Protein AF-A0A5E4D7L6-F1 (afdb_monomer_lite)

Secondary structure (DSSP, 8-state):
------EEE-S-----TTSPP---EEEPTT-TT--EEEEE--TTS--EEEEEEETTEE-SPPPTT--TT---

InterPro domains:
  IPR007110 Immunoglobulin-like domain [PS50835] (5-42)
  IPR013106 Immunoglobulin V-set domain [PF07686] (9-71)
  IPR013783 Immunoglobulin-like fold [G3DSA:2.60.40.10] (1-72)
  IPR036179 Immunoglobulin-like domain superfamily [SSF48726] (5-72)
  IPR050150 Immunoglobulin Variable Light Chain [PTHR23267] (3-72)

Foldseek 3Di:
DDDDKDKDKDPDWDDPPPDDTDIDIDIDPPPQPDKDWDWDDDVPDDTFTAFIAHPVFTDDDGGPPRDPSDGD

Structure (mmCIF, N/CA/C/O backbone):
data_AF-A0A5E4D7L6-F1
#
_entry.id   AF-A0A5E4D7L6-F1
#
loop_
_atom_site.group_PDB
_atom_site.id
_atom_site.type_symbol
_atom_site.label_atom_id
_atom_site.label_alt_id
_atom_site.label_comp_id
_atom_site.label_asym_id
_atom_site.label_entity_id
_atom_site.label_seq_id
_atom_site.pdbx_PDB_ins_code
_atom_site.Cartn_x
_atom_site.Cartn_y
_atom_site.Cartn_z
_atom_site.occupancy
_atom_site.B_iso_or_equiv
_atom_site.auth_seq_id
_atom_site.auth_comp_id
_atom_site.auth_asym_id
_atom_site.auth_atom_id
_atom_site.pdbx_PDB_model_num
ATOM 1 N N . SER A 1 1 ? 26.611 -7.626 -8.086 1.00 60.41 1 SER A N 1
ATOM 2 C CA . SER A 1 1 ? 25.480 -7.803 -7.158 1.00 60.41 1 SER A CA 1
ATOM 3 C C . SER A 1 1 ? 24.335 -6.953 -7.672 1.00 60.41 1 SER A C 1
ATOM 5 O O . SER A 1 1 ? 24.527 -5.749 -7.785 1.00 60.41 1 SER A O 1
ATOM 7 N N . LEU A 1 2 ? 23.219 -7.553 -8.091 1.00 72.12 2 LEU A N 1
ATOM 8 C CA . LEU A 1 2 ? 22.003 -6.799 -8.408 1.00 72.12 2 LEU A CA 1
ATOM 9 C C . LEU A 1 2 ? 21.236 -6.645 -7.093 1.00 72.12 2 LEU A C 1
ATOM 11 O O . LEU A 1 2 ? 20.967 -7.651 -6.437 1.00 72.12 2 LEU A O 1
ATOM 15 N N . SER A 1 3 ? 20.959 -5.411 -6.667 1.00 83.69 3 SER A N 1
ATOM 16 C CA . SER A 1 3 ? 20.099 -5.198 -5.501 1.00 83.69 3 SER A CA 1
ATOM 17 C C . SER A 1 3 ? 18.657 -5.595 -5.843 1.00 83.69 3 SER A C 1
ATOM 19 O O . SER A 1 3 ? 18.301 -5.724 -7.015 1.00 83.69 3 SER A O 1
ATOM 21 N N . GLN A 1 4 ? 17.841 -5.851 -4.822 1.00 89.69 4 GLN A N 1
ATOM 22 C CA . GLN A 1 4 ? 16.405 -6.079 -4.981 1.00 89.69 4 GLN A CA 1
ATOM 23 C C . GLN A 1 4 ? 15.631 -4.837 -4.524 1.00 89.69 4 GLN A C 1
ATOM 25 O O . GLN A 1 4 ? 16.092 -4.151 -3.604 1.00 89.69 4 GLN A O 1
ATOM 30 N N . PRO A 1 5 ? 14.466 -4.545 -5.129 1.00 91.06 5 PRO A N 1
ATOM 31 C CA . PRO A 1 5 ? 13.597 -3.483 -4.652 1.00 91.06 5 PRO A CA 1
ATOM 32 C C . PRO A 1 5 ? 13.071 -3.819 -3.255 1.00 91.06 5 PRO A C 1
ATOM 34 O O . PRO A 1 5 ? 12.607 -4.931 -3.004 1.00 91.06 5 PRO A O 1
ATOM 37 N N . VAL A 1 6 ? 13.108 -2.841 -2.356 1.00 94.06 6 VAL A N 1
ATOM 38 C CA . VAL A 1 6 ? 12.554 -2.953 -1.003 1.00 94.06 6 VAL A CA 1
ATOM 39 C C . VAL A 1 6 ? 11.450 -1.922 -0.833 1.00 94.06 6 VAL A C 1
ATOM 41 O O . VAL A 1 6 ? 11.625 -0.759 -1.198 1.00 94.06 6 VAL A O 1
ATOM 44 N N . MET A 1 7 ? 10.325 -2.353 -0.263 1.00 93.44 7 MET A N 1
ATOM 45 C CA . MET A 1 7 ? 9.215 -1.480 0.101 1.00 93.44 7 MET A CA 1
ATOM 46 C C . MET A 1 7 ? 9.197 -1.256 1.613 1.00 93.44 7 MET A C 1
ATOM 48 O O . MET A 1 7 ? 9.119 -2.214 2.380 1.00 93.44 7 MET A O 1
ATOM 52 N N . THR A 1 8 ? 9.211 0.004 2.037 1.00 94.81 8 THR A N 1
ATOM 53 C CA . THR A 1 8 ? 9.115 0.385 3.451 1.00 94.81 8 THR A CA 1
ATOM 54 C C . THR A 1 8 ? 7.809 1.124 3.691 1.00 94.81 8 THR A C 1
ATOM 56 O O . THR A 1 8 ? 7.576 2.163 3.078 1.00 94.81 8 THR A O 1
ATOM 59 N N . GLN A 1 9 ? 6.972 0.619 4.598 1.00 94.38 9 GLN A N 1
ATOM 60 C CA . GLN A 1 9 ? 5.694 1.230 4.967 1.00 94.38 9 GLN A CA 1
ATOM 61 C C . GLN A 1 9 ? 5.676 1.615 6.452 1.00 94.38 9 GLN A C 1
ATOM 63 O O . GLN A 1 9 ? 6.322 0.966 7.276 1.00 94.38 9 GLN A O 1
ATOM 68 N N . SER A 1 10 ? 4.924 2.659 6.811 1.00 94.25 10 SER A N 1
ATOM 69 C CA . SER A 1 10 ? 4.610 2.947 8.217 1.00 94.25 10 SER A CA 1
ATOM 70 C C . SER A 1 10 ? 3.887 1.756 8.874 1.00 94.25 10 SER A C 1
ATOM 72 O O . SER A 1 10 ? 2.949 1.230 8.279 1.00 94.25 10 SER A O 1
ATOM 74 N N . PRO A 1 11 ? 4.258 1.350 10.104 1.00 93.88 11 PRO A N 1
ATOM 75 C CA . PRO A 1 11 ? 3.682 0.167 10.754 1.00 93.88 11 PRO A CA 1
ATOM 76 C C . PRO A 1 11 ? 2.201 0.336 11.116 1.00 93.88 11 PRO A C 1
ATOM 78 O O . PRO A 1 11 ? 1.467 -0.644 11.207 1.00 93.88 11 PRO A O 1
ATOM 81 N N . SER A 1 12 ? 1.751 1.572 11.335 1.00 94.81 12 SER A N 1
ATOM 82 C CA . SER A 1 12 ? 0.349 1.902 11.564 1.00 94.81 12 SER A CA 1
ATOM 83 C C . SER A 1 12 ? 0.069 3.368 11.227 1.00 94.81 12 SER A C 1
ATOM 85 O O . SER A 1 12 ? 0.980 4.193 11.140 1.00 94.81 12 SER A O 1
ATOM 87 N N . ALA A 1 13 ? -1.211 3.685 11.042 1.00 95.38 13 ALA A N 1
ATOM 88 C CA . ALA A 1 13 ? -1.728 5.045 10.992 1.00 95.38 13 ALA A CA 1
ATOM 89 C C . ALA A 1 13 ? -3.127 5.067 11.615 1.00 95.38 13 ALA A C 1
ATOM 91 O O . ALA A 1 13 ? -3.902 4.125 11.439 1.00 95.38 13 ALA A O 1
ATOM 92 N N . SER A 1 14 ? -3.454 6.159 12.301 1.00 95.81 14 SER A N 1
ATOM 93 C CA . SER A 1 14 ? -4.758 6.381 12.926 1.00 95.81 14 SER A CA 1
ATOM 94 C C . SER A 1 14 ? -5.210 7.811 12.667 1.00 95.81 14 SER A C 1
ATOM 96 O O . SER A 1 14 ? -4.386 8.715 12.539 1.00 95.81 14 SER A O 1
ATOM 98 N N . ALA A 1 15 ? -6.520 8.017 12.600 1.00 96.56 15 ALA A N 1
ATOM 99 C CA . ALA A 1 15 ? -7.126 9.330 12.435 1.00 96.56 15 ALA A CA 1
ATOM 100 C C . ALA A 1 15 ? -8.483 9.369 13.146 1.00 96.56 15 ALA A C 1
ATOM 102 O O . ALA A 1 15 ? -9.122 8.331 13.335 1.00 96.56 15 ALA A O 1
ATOM 103 N N . SER A 1 16 ? -8.925 10.565 13.531 1.00 97.94 16 SER A N 1
ATOM 104 C CA . SER A 1 16 ? -10.273 10.777 14.067 1.00 97.94 16 SER A CA 1
ATOM 105 C C . SER A 1 16 ? -11.341 10.512 13.003 1.00 97.94 16 SER A C 1
ATOM 107 O O . SER A 1 16 ? -11.077 10.588 11.801 1.00 97.94 16 SER A O 1
ATOM 109 N N . LEU A 1 17 ? -12.574 10.239 13.435 1.00 96.81 17 LEU A N 1
ATOM 110 C CA . LEU A 1 17 ? -13.696 10.022 12.522 1.00 96.81 17 LEU A CA 1
ATOM 111 C C . LEU A 1 17 ? -13.863 11.214 11.560 1.00 96.81 17 LEU A C 1
ATOM 113 O O . LEU A 1 17 ? -13.852 12.370 11.978 1.00 96.81 17 LEU A O 1
ATOM 117 N N . GLY A 1 18 ? -13.997 10.919 10.265 1.00 95.81 18 GLY A N 1
ATOM 118 C CA . GLY A 1 18 ? -14.114 11.922 9.200 1.00 95.81 18 GLY A CA 1
ATOM 119 C C . GLY A 1 18 ? -12.787 12.537 8.737 1.00 95.81 18 GLY A C 1
ATOM 120 O O . GLY A 1 18 ? -12.785 13.276 7.758 1.00 95.81 18 GLY A O 1
ATOM 121 N N . GLN A 1 19 ? -11.665 12.229 9.394 1.00 97.25 19 GLN A N 1
ATOM 122 C CA . GLN A 1 19 ? -10.333 12.677 8.980 1.00 97.25 19 GLN A CA 1
ATOM 123 C C . GLN A 1 19 ? -9.634 11.642 8.089 1.00 97.25 19 GLN A C 1
ATOM 125 O O . GLN A 1 19 ? -10.005 10.468 8.040 1.00 97.25 19 GLN A O 1
ATOM 130 N N . THR A 1 20 ? -8.593 12.085 7.380 1.00 96.25 20 THR A N 1
ATOM 131 C CA . THR A 1 20 ? -7.797 11.222 6.496 1.00 96.25 20 THR A CA 1
ATOM 132 C C . THR A 1 20 ? -6.678 10.539 7.276 1.00 96.25 20 THR A C 1
ATOM 134 O O . THR A 1 20 ? -5.824 11.207 7.855 1.00 96.25 20 THR A O 1
ATOM 137 N N . ALA A 1 21 ? -6.641 9.206 7.246 1.00 95.38 21 ALA A N 1
ATOM 138 C CA . ALA A 1 21 ? -5.467 8.445 7.661 1.00 95.38 21 ALA A CA 1
ATOM 139 C C . ALA A 1 21 ? -4.495 8.325 6.479 1.00 95.38 21 ALA A C 1
ATOM 141 O O . ALA A 1 21 ? -4.891 7.922 5.385 1.00 95.38 21 ALA A O 1
ATOM 142 N N . LYS A 1 22 ? -3.220 8.663 6.696 1.00 95.00 22 LYS A N 1
ATOM 143 C CA . LYS A 1 22 ? -2.175 8.601 5.668 1.00 95.00 22 LYS A CA 1
ATOM 144 C C . LYS A 1 22 ? -1.192 7.477 5.981 1.00 95.00 22 LYS A C 1
ATOM 146 O O . LYS A 1 22 ? -0.514 7.522 7.002 1.00 95.00 22 LYS A O 1
ATOM 151 N N . LEU A 1 23 ? -1.087 6.505 5.078 1.00 93.94 23 LEU A N 1
ATOM 152 C CA . LEU A 1 23 ? -0.034 5.491 5.093 1.00 93.94 23 LEU A CA 1
ATOM 153 C C . LEU A 1 23 ? 1.081 5.931 4.144 1.00 93.94 23 LEU A C 1
ATOM 155 O O . LEU A 1 23 ? 0.823 6.215 2.976 1.00 93.94 23 LEU A O 1
ATOM 159 N N . ALA A 1 24 ? 2.313 6.005 4.643 1.00 92.81 24 ALA A N 1
ATOM 160 C CA . ALA A 1 24 ? 3.478 6.279 3.811 1.00 92.81 24 ALA A CA 1
ATOM 161 C C . ALA A 1 24 ? 4.100 4.962 3.346 1.00 92.81 24 ALA A C 1
ATOM 163 O O . ALA A 1 24 ? 4.219 4.025 4.134 1.00 92.81 24 ALA A O 1
ATOM 164 N N . CYS A 1 25 ? 4.496 4.911 2.077 1.00 91.62 25 CYS A N 1
ATOM 165 C CA . CYS A 1 25 ? 5.156 3.772 1.462 1.00 91.62 25 CYS A CA 1
ATOM 166 C C . CYS A 1 25 ? 6.288 4.284 0.571 1.00 91.62 25 CYS A C 1
ATOM 168 O O . CYS A 1 25 ? 6.059 5.153 -0.269 1.00 91.62 25 CYS A O 1
ATOM 170 N N . THR A 1 26 ? 7.493 3.755 0.756 1.00 92.38 26 THR A N 1
ATOM 171 C CA . THR A 1 26 ? 8.696 4.186 0.043 1.00 92.38 26 THR A CA 1
ATOM 172 C C . THR A 1 26 ? 9.332 2.989 -0.640 1.00 92.38 26 THR A C 1
ATOM 174 O O . THR A 1 26 ? 9.682 2.012 0.022 1.00 92.38 26 THR A O 1
ATOM 177 N N . LEU A 1 27 ? 9.510 3.086 -1.955 1.00 92.50 27 LEU A N 1
ATOM 178 C CA . LEU A 1 27 ? 10.325 2.156 -2.726 1.00 92.50 27 LEU A CA 1
ATOM 179 C C . LEU A 1 27 ? 11.795 2.580 -2.634 1.00 92.50 27 LEU A C 1
ATOM 181 O O . LEU A 1 27 ? 12.109 3.769 -2.724 1.00 92.50 27 LEU A O 1
ATOM 185 N N . SER A 1 28 ? 12.696 1.618 -2.450 1.00 92.81 28 SER A N 1
ATOM 186 C CA . SER A 1 28 ? 14.141 1.856 -2.424 1.00 92.81 28 SER A CA 1
ATOM 187 C C . SER A 1 28 ? 14.624 2.665 -3.635 1.00 92.81 28 SER A C 1
ATOM 189 O O . SER A 1 28 ? 14.101 2.533 -4.745 1.00 92.81 28 SER A O 1
ATOM 191 N N . SER A 1 29 ? 15.654 3.491 -3.437 1.00 89.69 29 SER A N 1
ATOM 192 C CA . SER A 1 29 ? 16.223 4.324 -4.500 1.00 89.69 29 SER A CA 1
ATOM 193 C C . SER A 1 29 ? 16.759 3.487 -5.669 1.00 89.69 29 SER A C 1
ATOM 195 O O . SER A 1 29 ? 17.208 2.356 -5.497 1.00 89.69 29 SER A O 1
ATOM 197 N N . GLY A 1 30 ? 16.695 4.050 -6.880 1.00 88.69 30 GLY A N 1
ATOM 198 C CA . GLY A 1 30 ? 17.138 3.381 -8.111 1.00 88.69 30 GLY A CA 1
ATOM 199 C C . GLY A 1 30 ? 16.066 2.551 -8.831 1.00 88.69 30 GLY A C 1
ATOM 200 O O . GLY A 1 30 ? 16.334 2.057 -9.919 1.00 88.69 30 GLY A O 1
ATOM 201 N N . TYR A 1 31 ? 14.847 2.450 -8.284 1.00 88.62 31 TYR A N 1
ATOM 202 C CA . TYR A 1 31 ? 13.743 1.649 -8.840 1.00 88.62 31 TYR A CA 1
ATOM 203 C C . TYR A 1 31 ? 12.556 2.503 -9.325 1.00 88.62 31 TYR A C 1
ATOM 205 O O . TYR A 1 31 ? 11.401 2.207 -9.042 1.00 88.62 31 TYR A O 1
ATOM 213 N N . ASN A 1 32 ? 12.816 3.588 -10.057 1.00 84.62 32 ASN A N 1
ATOM 214 C CA . ASN A 1 32 ? 11.777 4.560 -10.445 1.00 84.62 32 ASN A CA 1
ATOM 215 C C . ASN A 1 32 ? 10.824 4.102 -11.571 1.00 84.62 32 ASN A C 1
ATOM 217 O O . ASN A 1 32 ? 9.821 4.767 -11.817 1.00 84.62 32 ASN A O 1
ATOM 221 N N . SER A 1 33 ? 11.118 2.989 -12.248 1.00 88.06 33 SER A N 1
ATOM 222 C CA . SER A 1 33 ? 10.308 2.445 -13.346 1.00 88.06 33 SER A CA 1
ATOM 223 C C . SER A 1 33 ? 9.221 1.468 -12.888 1.00 88.06 33 SER A C 1
ATOM 225 O O . SER A 1 33 ? 8.446 0.984 -13.712 1.00 88.06 33 SER A O 1
ATOM 227 N N . TYR A 1 34 ? 9.160 1.163 -11.591 1.00 89.81 34 TYR A N 1
ATOM 228 C CA . TYR A 1 34 ? 8.197 0.224 -11.029 1.00 89.81 34 TYR A CA 1
ATOM 229 C C . TYR A 1 34 ? 6.881 0.914 -10.683 1.00 89.81 34 TYR A C 1
ATOM 231 O O . TYR A 1 34 ? 6.844 2.067 -10.251 1.00 89.81 34 TYR A O 1
ATOM 239 N N . TRP A 1 35 ? 5.796 0.157 -10.813 1.00 91.94 35 TRP A N 1
ATOM 240 C CA . TRP A 1 35 ? 4.521 0.514 -10.211 1.00 91.94 35 TRP A CA 1
ATOM 241 C C . TRP A 1 35 ? 4.387 -0.124 -8.835 1.00 91.94 35 TRP A C 1
ATOM 243 O O . TRP A 1 35 ? 4.884 -1.224 -8.590 1.00 91.94 35 TRP A O 1
ATOM 253 N N . VAL A 1 36 ? 3.688 0.574 -7.949 1.00 93.00 36 VAL A N 1
ATOM 254 C CA . VAL A 1 36 ? 3.412 0.142 -6.585 1.00 93.00 36 VAL A CA 1
ATOM 255 C C . VAL A 1 36 ? 1.939 -0.210 -6.463 1.00 93.00 36 VAL A C 1
ATOM 257 O O . VAL A 1 36 ? 1.072 0.647 -6.631 1.00 93.00 36 VAL A O 1
ATOM 260 N N . ASP A 1 37 ? 1.660 -1.468 -6.142 1.00 94.44 37 ASP A N 1
ATOM 261 C CA . ASP A 1 37 ? 0.302 -1.953 -5.916 1.00 94.44 37 ASP A CA 1
ATOM 262 C C . ASP A 1 37 ? -0.056 -1.894 -4.431 1.00 94.44 37 ASP A C 1
ATOM 264 O O . ASP A 1 37 ? 0.653 -2.427 -3.576 1.00 94.44 37 ASP A O 1
ATOM 268 N N . TRP A 1 38 ? -1.185 -1.258 -4.127 1.00 94.81 38 TRP A N 1
ATOM 269 C CA . TRP A 1 38 ? -1.751 -1.208 -2.786 1.00 94.81 38 TRP A CA 1
ATOM 270 C C . TRP A 1 38 ? -2.808 -2.288 -2.608 1.00 94.81 38 TRP A C 1
ATOM 272 O O . TRP A 1 38 ? -3.718 -2.431 -3.427 1.00 94.81 38 TRP A O 1
ATOM 282 N N . PHE A 1 39 ? -2.725 -2.995 -1.483 1.00 95.12 39 PHE A N 1
ATOM 283 C CA . PHE A 1 39 ? -3.692 -4.008 -1.084 1.00 95.12 39 PHE A CA 1
ATOM 284 C C . PHE A 1 39 ? -4.240 -3.700 0.307 1.00 95.12 39 PHE A C 1
ATOM 286 O O . PHE A 1 39 ? -3.505 -3.295 1.205 1.00 95.12 39 PHE A O 1
ATOM 293 N N . GLN A 1 40 ? -5.537 -3.925 0.494 1.00 94.06 40 GLN A N 1
ATOM 294 C CA . GLN A 1 40 ? -6.187 -3.888 1.796 1.00 94.06 40 GLN A CA 1
ATOM 295 C C . GLN A 1 40 ? -6.497 -5.316 2.234 1.00 94.06 40 GLN A C 1
ATOM 297 O O . GLN A 1 40 ? -7.084 -6.091 1.477 1.00 94.06 40 GLN A O 1
ATOM 302 N N . GLN A 1 41 ? -6.168 -5.642 3.480 1.00 95.44 41 GLN A N 1
ATOM 303 C CA . GLN A 1 41 ? -6.527 -6.913 4.090 1.00 95.44 41 GLN A CA 1
ATOM 304 C C . GLN A 1 41 ? -7.207 -6.671 5.436 1.00 95.44 41 GLN A C 1
ATOM 306 O O . GLN A 1 41 ? -6.633 -6.072 6.341 1.00 95.44 41 GLN A O 1
ATOM 311 N N . SER A 1 42 ? -8.449 -7.132 5.565 1.00 95.00 42 SER A N 1
ATOM 312 C CA . SER A 1 42 ? -9.134 -7.200 6.858 1.00 95.00 42 SER A CA 1
ATOM 313 C C . SER A 1 42 ? -8.770 -8.504 7.577 1.00 95.00 42 SER A C 1
ATOM 315 O O . SER A 1 42 ? -8.497 -9.500 6.900 1.00 95.00 42 SER A O 1
ATOM 317 N N . PRO A 1 43 ? -8.803 -8.545 8.923 1.00 97.44 43 PRO A N 1
ATOM 318 C CA . PRO A 1 43 ? -8.547 -9.773 9.671 1.00 97.44 43 PRO A CA 1
ATOM 319 C C . PRO A 1 43 ? -9.392 -10.948 9.154 1.00 97.44 43 PRO A C 1
ATOM 321 O O . PRO A 1 43 ? -10.606 -10.826 8.989 1.00 97.44 43 PRO A O 1
ATOM 324 N N . GLY A 1 44 ? -8.741 -12.074 8.848 1.00 97.50 44 GLY A N 1
ATOM 325 C CA . GLY A 1 44 ? -9.401 -13.284 8.340 1.00 97.50 44 GLY A CA 1
ATOM 326 C C . GLY A 1 44 ? -9.901 -13.219 6.889 1.00 97.50 44 GLY A C 1
ATOM 327 O O . GLY A 1 44 ? -10.620 -14.120 6.459 1.00 97.50 44 GLY A O 1
ATOM 328 N N . LYS A 1 45 ? -9.558 -12.179 6.119 1.00 96.94 45 LYS A N 1
ATOM 329 C CA . LYS A 1 45 ? -9.899 -12.056 4.690 1.00 96.94 45 LYS A CA 1
ATOM 330 C C . LYS A 1 45 ? -8.649 -12.122 3.814 1.00 96.94 45 LYS A C 1
ATOM 332 O O . LYS A 1 45 ? -7.540 -11.847 4.271 1.00 96.94 45 LYS A O 1
ATOM 337 N N . SER A 1 46 ? -8.831 -12.480 2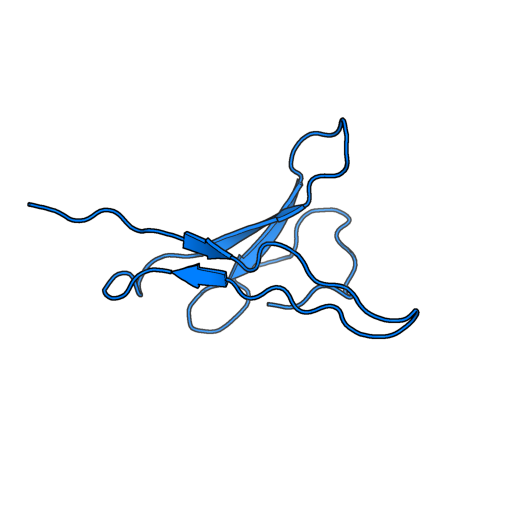.544 1.00 96.44 46 SER A N 1
ATOM 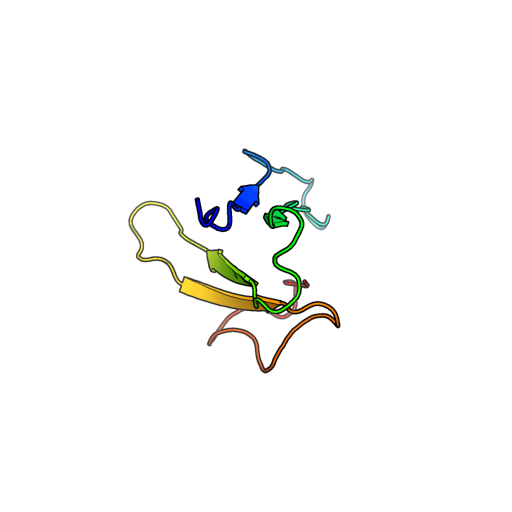338 C CA . SER A 1 46 ? -7.768 -12.396 1.543 1.00 96.44 46 SER A CA 1
ATOM 339 C C . SER A 1 46 ? -7.423 -10.931 1.234 1.00 96.44 46 SER A C 1
ATOM 341 O O . SER A 1 46 ? -8.298 -10.063 1.350 1.00 96.44 46 SER A O 1
ATOM 343 N N . PRO A 1 47 ? -6.182 -10.636 0.810 1.00 97.06 47 PRO A N 1
ATOM 344 C CA . PRO A 1 47 ? -5.832 -9.322 0.286 1.00 97.06 47 PRO A CA 1
ATOM 345 C C . PRO A 1 47 ? -6.745 -8.923 -0.879 1.00 97.06 47 PRO A C 1
ATOM 347 O O . PRO A 1 47 ? -7.056 -9.738 -1.748 1.00 97.06 47 PRO A O 1
ATOM 350 N N . ARG A 1 48 ? -7.171 -7.660 -0.899 1.00 96.38 48 ARG A N 1
ATOM 351 C CA . ARG A 1 48 ? -7.947 -7.053 -1.985 1.00 96.38 48 ARG A CA 1
ATOM 352 C C . ARG A 1 48 ? -7.148 -5.922 -2.606 1.00 96.38 48 ARG A C 1
ATOM 354 O O . ARG A 1 48 ? -6.643 -5.068 -1.882 1.00 96.38 48 ARG A O 1
ATOM 361 N N . PHE A 1 49 ? -7.052 -5.914 -3.930 1.00 96.50 49 PHE A N 1
ATOM 362 C CA . PHE A 1 49 ? -6.407 -4.830 -4.665 1.00 96.50 49 PHE A CA 1
ATOM 363 C C . PHE A 1 49 ? -7.168 -3.513 -4.459 1.00 96.50 49 PHE A C 1
ATOM 365 O O . PHE A 1 49 ? -8.394 -3.482 -4.558 1.00 96.50 49 PHE A O 1
ATOM 372 N N . VAL A 1 50 ? -6.435 -2.442 -4.152 1.00 96.38 50 VAL A N 1
ATOM 373 C CA . VAL A 1 50 ? -6.977 -1.096 -3.925 1.00 96.38 50 VAL A CA 1
ATOM 374 C C . VAL A 1 50 ? -6.715 -0.220 -5.139 1.00 96.38 50 VAL A C 1
ATOM 376 O O . VAL A 1 50 ? -7.655 0.303 -5.732 1.00 96.38 50 VAL A O 1
ATOM 379 N N . MET A 1 51 ? -5.444 -0.052 -5.499 1.00 96.06 51 MET A N 1
ATOM 380 C CA . MET A 1 51 ? -5.001 0.807 -6.595 1.00 96.06 51 MET A CA 1
ATOM 381 C C . MET A 1 51 ? -3.548 0.507 -6.961 1.00 96.06 51 MET A C 1
ATOM 383 O O . MET A 1 51 ? -2.791 -0.016 -6.140 1.00 96.06 51 MET A O 1
ATOM 387 N N . ARG A 1 52 ? -3.153 0.916 -8.165 1.00 94.81 52 ARG A N 1
ATOM 388 C CA . ARG A 1 52 ? -1.765 0.943 -8.624 1.00 94.81 52 ARG A CA 1
ATOM 389 C C . ARG A 1 52 ? -1.297 2.388 -8.704 1.00 94.81 52 ARG A C 1
ATOM 391 O O . ARG A 1 52 ? -1.999 3.216 -9.275 1.00 94.81 52 ARG A O 1
ATOM 398 N N . VAL A 1 53 ? -0.121 2.684 -8.167 1.00 93.12 53 VAL A N 1
ATOM 399 C CA . VAL A 1 53 ? 0.480 4.023 -8.172 1.00 93.12 53 VAL A CA 1
ATOM 400 C C . VAL A 1 53 ? 1.815 3.975 -8.907 1.00 93.12 53 VAL A C 1
ATOM 402 O O . VAL A 1 53 ? 2.653 3.113 -8.646 1.00 93.12 53 VAL A O 1
ATOM 405 N N . GLY A 1 54 ? 2.000 4.888 -9.852 1.00 90.62 54 GLY A N 1
ATOM 406 C CA . GLY A 1 54 ? 3.268 5.159 -10.519 1.00 90.62 54 GLY A CA 1
ATOM 407 C C . GLY A 1 54 ? 3.824 6.523 -10.116 1.00 90.62 54 GLY A C 1
ATOM 408 O O . GLY A 1 54 ? 3.278 7.219 -9.264 1.00 90.62 54 GLY A O 1
ATOM 409 N N . THR A 1 55 ? 4.899 6.944 -10.776 1.00 86.50 55 THR A N 1
ATOM 410 C CA . THR A 1 55 ? 5.557 8.236 -10.512 1.00 86.50 55 THR A CA 1
ATOM 411 C C . THR A 1 55 ? 4.666 9.453 -10.784 1.00 86.50 55 THR A C 1
ATOM 413 O O . THR A 1 55 ? 4.914 10.520 -10.230 1.00 86.50 55 THR A O 1
ATOM 416 N N . SER A 1 56 ? 3.626 9.300 -11.608 1.00 86.88 56 SER A N 1
ATOM 417 C CA . SER A 1 56 ? 2.671 10.358 -11.964 1.00 86.88 56 SER A CA 1
ATOM 418 C C . SER A 1 56 ? 1.308 10.232 -11.263 1.00 86.88 56 SER A C 1
ATOM 420 O O . SER A 1 56 ? 0.375 10.934 -11.642 1.00 86.88 56 SER A O 1
ATOM 422 N N . GLY A 1 57 ? 1.177 9.354 -10.261 1.00 89.44 57 GLY A N 1
ATOM 423 C CA . GLY A 1 57 ? -0.078 9.096 -9.542 1.00 89.44 57 GLY A CA 1
ATOM 424 C C . GLY A 1 57 ? -0.712 7.749 -9.900 1.00 89.44 57 GLY A C 1
ATOM 425 O O . GLY A 1 57 ? -0.017 6.808 -10.290 1.00 89.44 57 GLY A O 1
ATOM 426 N N . ILE A 1 58 ? -2.033 7.634 -9.734 1.00 91.75 58 ILE A N 1
ATOM 427 C CA . ILE A 1 58 ? -2.770 6.382 -9.966 1.00 91.75 58 ILE A CA 1
ATOM 428 C C . ILE A 1 58 ? -2.683 5.961 -11.441 1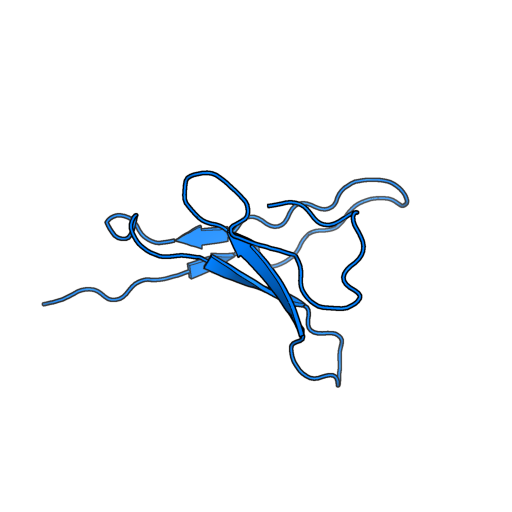.00 91.75 58 ILE A C 1
ATOM 430 O O . ILE A 1 58 ? -2.934 6.751 -12.350 1.00 91.75 58 ILE A O 1
ATOM 434 N N . VAL A 1 59 ? -2.368 4.687 -11.670 1.00 93.19 59 VAL A N 1
ATOM 435 C CA . VAL A 1 59 ? -2.330 4.057 -12.992 1.00 93.19 59 VAL A CA 1
ATOM 436 C C . VAL A 1 59 ? -3.582 3.198 -13.162 1.00 93.19 59 VAL A C 1
ATOM 438 O O . VAL A 1 59 ? -3.709 2.147 -12.536 1.00 93.19 59 VAL A O 1
ATOM 441 N N . GLY A 1 60 ? -4.497 3.632 -14.029 1.00 91.25 60 GLY A N 1
ATOM 442 C CA . GLY A 1 60 ? -5.758 2.932 -14.297 1.00 91.25 60 GLY A CA 1
ATOM 443 C C . GLY A 1 60 ? -6.844 3.197 -13.248 1.00 91.25 60 GLY A C 1
ATOM 444 O O . GLY A 1 60 ? -6.887 4.260 -12.631 1.00 91.25 60 GLY A O 1
ATOM 445 N N . SER A 1 61 ? -7.753 2.236 -13.081 1.00 89.75 61 SER A N 1
ATOM 446 C CA . SER A 1 61 ? -8.872 2.314 -12.131 1.00 89.75 61 SER A CA 1
ATOM 447 C C . SER A 1 61 ? -8.527 1.668 -10.784 1.00 89.75 61 SER A C 1
ATOM 449 O O . SER A 1 61 ? -7.657 0.799 -10.693 1.00 89.75 61 SER A O 1
ATOM 451 N N . LYS A 1 62 ? -9.237 2.075 -9.724 1.00 93.88 62 LYS A N 1
ATOM 452 C CA . LYS A 1 62 ? -9.208 1.3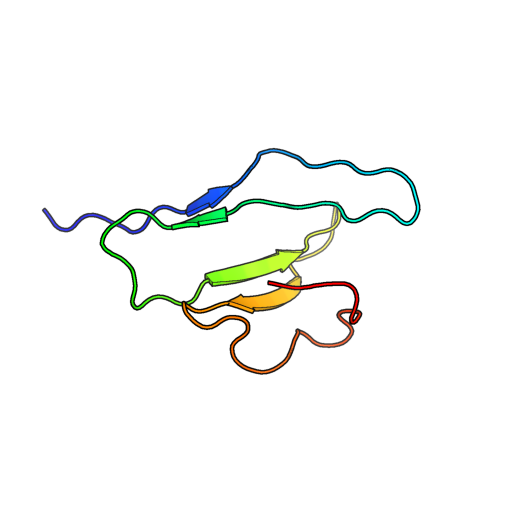83 -8.425 1.00 93.88 62 LYS A CA 1
ATOM 453 C C . LYS A 1 62 ? -9.810 -0.019 -8.561 1.00 93.88 62 LYS A C 1
ATOM 455 O O . LYS A 1 62 ? -10.557 -0.286 -9.499 1.00 93.88 62 LYS A O 1
ATOM 460 N N . GLY A 1 63 ? -9.492 -0.901 -7.615 1.00 94.69 63 GLY A N 1
ATOM 461 C CA . GLY A 1 63 ? -10.077 -2.241 -7.565 1.00 94.69 63 GLY A CA 1
ATOM 462 C C . GLY A 1 63 ? -11.603 -2.223 -7.419 1.00 94.69 63 GLY A C 1
ATOM 463 O O . GLY A 1 63 ? -12.189 -1.260 -6.919 1.00 94.69 63 GLY A O 1
ATOM 464 N N . ASP A 1 64 ? -12.253 -3.317 -7.815 1.00 93.75 64 ASP A N 1
ATOM 465 C CA . ASP A 1 64 ? -13.713 -3.420 -7.796 1.00 93.75 64 ASP A CA 1
ATOM 466 C C . ASP A 1 64 ? -14.295 -3.206 -6.392 1.00 93.75 64 ASP A C 1
ATOM 468 O O . ASP A 1 64 ? -13.885 -3.828 -5.402 1.00 93.75 64 ASP A O 1
ATOM 472 N N 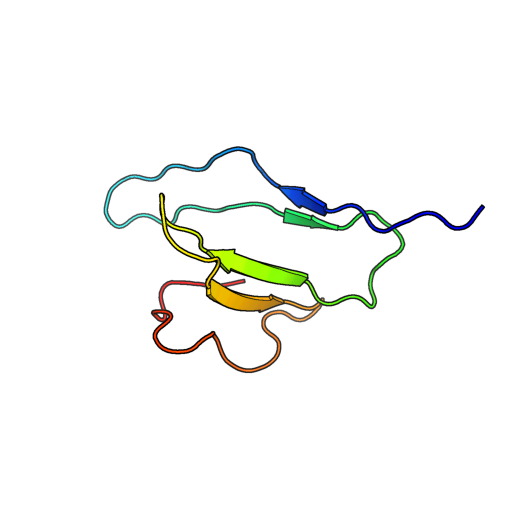. GLY A 1 65 ? -15.277 -2.306 -6.300 1.00 92.94 65 GLY A N 1
ATOM 473 C CA . GLY A 1 65 ? -15.940 -1.956 -5.044 1.00 92.94 65 GLY A CA 1
ATOM 474 C C . GLY A 1 65 ? -15.043 -1.220 -4.041 1.00 92.94 65 GLY A C 1
ATOM 475 O O . GLY A 1 65 ? -15.379 -1.169 -2.855 1.00 92.94 65 GLY A O 1
ATOM 476 N N . ILE A 1 66 ? -13.895 -0.685 -4.470 1.00 93.56 66 ILE A N 1
ATOM 477 C CA . ILE A 1 66 ? -13.064 0.205 -3.655 1.00 93.56 66 ILE A CA 1
ATOM 478 C C . ILE A 1 66 ? -13.668 1.618 -3.677 1.00 93.56 66 ILE A C 1
ATOM 480 O O . ILE A 1 66 ? -13.813 2.199 -4.749 1.00 93.56 66 ILE A O 1
ATOM 484 N N . PRO A 1 67 ? -14.019 2.197 -2.515 1.00 91.06 67 PRO A N 1
ATOM 485 C CA . PRO A 1 67 ? -14.659 3.510 -2.461 1.00 91.06 67 PRO A CA 1
ATOM 486 C C . PRO A 1 67 ? -13.737 4.659 -2.882 1.00 91.06 67 PRO A C 1
ATOM 488 O O . PRO A 1 67 ? -12.524 4.617 -2.667 1.00 91.06 67 PRO A O 1
ATOM 491 N N . ASP A 1 68 ? -14.326 5.760 -3.352 1.00 90.69 68 ASP A N 1
ATOM 492 C CA . ASP A 1 68 ? -13.552 6.891 -3.875 1.00 90.69 68 ASP A CA 1
ATOM 493 C C . ASP A 1 68 ? -12.702 7.641 -2.849 1.00 90.69 68 ASP A C 1
ATOM 495 O O . ASP A 1 68 ? -11.758 8.327 -3.230 1.00 90.69 68 ASP A O 1
ATOM 499 N N . ARG A 1 69 ? -12.946 7.420 -1.555 1.00 91.75 69 ARG A N 1
ATOM 500 C CA . ARG A 1 69 ? -12.165 8.002 -0.451 1.00 91.75 69 ARG A CA 1
ATOM 501 C C . ARG A 1 69 ? -10.700 7.541 -0.374 1.00 91.75 69 ARG A C 1
ATOM 503 O O . ARG A 1 69 ? -9.962 8.068 0.448 1.00 91.75 69 ARG A O 1
ATOM 510 N N . PHE A 1 70 ? -10.289 6.535 -1.151 1.00 91.06 70 PHE A N 1
ATOM 511 C CA . PHE A 1 70 ? -8.878 6.150 -1.279 1.00 91.06 70 PHE A CA 1
ATOM 512 C C . PHE A 1 70 ? -8.183 6.988 -2.361 1.00 91.06 70 PHE A C 1
ATOM 514 O O . PHE A 1 70 ? -8.720 7.145 -3.456 1.00 91.06 70 PHE A O 1
ATOM 521 N N . SER A 1 71 ? -6.976 7.472 -2.078 1.00 89.81 71 SER A N 1
ATOM 522 C CA . SER A 1 71 ? -6.133 8.245 -3.004 1.00 89.81 71 SER A CA 1
ATOM 523 C C . SER A 1 71 ? -4.667 7.834 -2.864 1.00 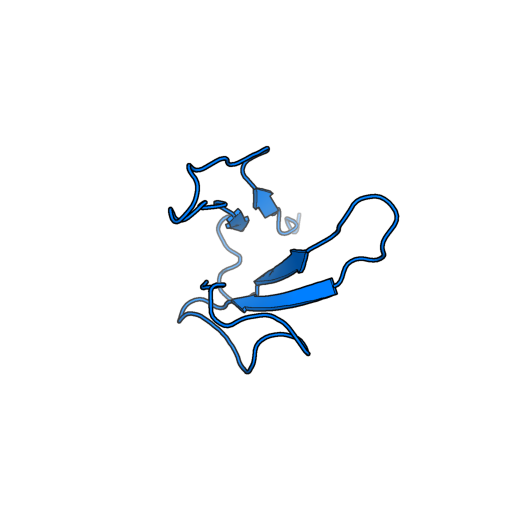89.81 71 SER A C 1
ATOM 525 O O . SER A 1 71 ? -4.268 7.418 -1.773 1.00 89.81 71 SER A O 1
ATOM 527 N N . GLY A 1 72 ? -3.881 7.978 -3.935 1.00 85.06 72 GLY A N 1
ATOM 528 C CA . GLY A 1 72 ? -2.471 7.582 -4.012 1.00 85.06 72 GLY A CA 1
ATOM 529 C C . GLY A 1 72 ? -1.622 8.577 -4.777 1.00 85.06 72 GLY A C 1
ATOM 530 O O . GLY A 1 72 ? -2.188 9.252 -5.666 1.00 85.06 72 GLY A O 1
#

pLDDT: mean 92.28, std 5.53, range [60.41, 97.94]

Sequence (72 aa):
SLSQPVMTQSPSASASLGQTAKLACTLSSGYNSYWVDWFQQSPGKSPRFVMRVGTSGIVGSKGDGIPDRFSG

Organism: Marmota monax (NCBI:txid9995)

Radius of gyration: 13.89 Å; chains: 1; bounding box: 41×26×28 Å